Protein AF-A0A6B9Y623-F1 (afdb_monomer_lite)

Structure (mmCIF, N/CA/C/O backbone):
data_AF-A0A6B9Y623-F1
#
_entry.id   AF-A0A6B9Y623-F1
#
loop_
_atom_site.group_PDB
_atom_site.id
_atom_site.type_symbol
_atom_site.label_atom_id
_atom_site.label_alt_id
_atom_site.label_comp_id
_atom_site.label_asym_id
_atom_site.label_entity_id
_atom_site.label_seq_id
_atom_site.pdbx_PDB_ins_code
_atom_site.Cartn_x
_atom_site.Cartn_y
_atom_site.Cartn_z
_atom_site.occupancy
_atom_site.B_iso_or_equiv
_atom_site.auth_seq_id
_atom_site.auth_comp_id
_atom_site.auth_asym_id
_atom_site.auth_atom_id
_atom_site.pdbx_PDB_model_num
ATOM 1 N N . MET A 1 1 ? 17.469 8.722 -7.433 1.00 44.03 1 MET A N 1
ATOM 2 C CA . MET A 1 1 ? 16.112 8.454 -7.941 1.00 44.03 1 MET A CA 1
ATOM 3 C C . MET A 1 1 ? 15.188 8.459 -6.743 1.00 44.03 1 MET A C 1
ATOM 5 O O . MET A 1 1 ? 15.134 7.467 -6.032 1.00 44.03 1 MET A O 1
ATOM 9 N N . THR A 1 2 ? 14.563 9.595 -6.457 1.00 50.88 2 THR A N 1
ATOM 10 C CA . THR A 1 2 ? 13.478 9.663 -5.475 1.00 50.88 2 THR A CA 1
ATOM 11 C C . THR A 1 2 ? 12.227 9.789 -6.324 1.00 50.88 2 THR A C 1
ATOM 13 O O . THR A 1 2 ? 11.932 10.874 -6.808 1.00 50.88 2 THR A O 1
ATOM 16 N N . GLY A 1 3 ? 11.615 8.658 -6.671 1.00 59.81 3 GLY A N 1
ATOM 17 C CA . GLY A 1 3 ? 10.252 8.698 -7.192 1.00 59.81 3 GLY A CA 1
ATOM 18 C C . GLY A 1 3 ? 9.339 9.010 -6.015 1.00 59.81 3 GLY A C 1
ATOM 19 O O . GLY A 1 3 ? 9.523 8.425 -4.943 1.00 59.81 3 GLY A O 1
ATOM 20 N N . ASP A 1 4 ? 8.421 9.955 -6.181 1.00 79.75 4 ASP A N 1
ATOM 21 C CA . ASP A 1 4 ? 7.446 10.261 -5.141 1.00 79.75 4 ASP A CA 1
ATOM 22 C C . ASP A 1 4 ? 6.594 9.010 -4.883 1.00 79.75 4 ASP A C 1
ATOM 24 O O . ASP A 1 4 ? 6.032 8.413 -5.801 1.00 79.75 4 ASP A O 1
ATOM 28 N N . ALA A 1 5 ? 6.562 8.559 -3.628 1.00 88.50 5 ALA A N 1
ATOM 29 C CA . ALA A 1 5 ? 5.784 7.393 -3.233 1.00 88.50 5 ALA A CA 1
ATOM 30 C C . ALA A 1 5 ? 4.294 7.748 -3.164 1.00 88.50 5 ALA A C 1
ATOM 32 O O . ALA A 1 5 ? 3.920 8.802 -2.645 1.00 88.50 5 ALA A O 1
ATOM 33 N N . ILE A 1 6 ? 3.432 6.836 -3.614 1.00 93.00 6 ILE A N 1
ATOM 34 C CA . ILE A 1 6 ? 1.976 7.008 -3.546 1.00 93.00 6 ILE A CA 1
ATOM 35 C C . ILE A 1 6 ? 1.462 6.290 -2.302 1.00 93.00 6 ILE A C 1
ATOM 37 O O . ILE A 1 6 ? 1.835 5.147 -2.034 1.00 93.00 6 ILE A O 1
ATOM 41 N N . ALA A 1 7 ? 0.581 6.932 -1.535 1.00 95.00 7 ALA A N 1
ATOM 42 C CA . ALA A 1 7 ? -0.040 6.311 -0.372 1.00 95.00 7 ALA A CA 1
ATOM 43 C C . ALA A 1 7 ? -1.550 6.555 -0.337 1.00 95.00 7 ALA A C 1
ATOM 45 O O . ALA A 1 7 ? -2.005 7.695 -0.291 1.00 95.00 7 ALA A O 1
ATOM 46 N N . ILE A 1 8 ? -2.321 5.472 -0.259 1.00 95.62 8 ILE A N 1
ATOM 47 C CA . ILE A 1 8 ? -3.777 5.506 -0.100 1.00 95.62 8 ILE A CA 1
ATOM 48 C C . ILE A 1 8 ? -4.103 4.991 1.293 1.00 95.62 8 ILE A C 1
ATOM 50 O O . ILE A 1 8 ? -3.763 3.863 1.647 1.00 95.62 8 ILE A O 1
ATOM 54 N N . THR A 1 9 ? -4.755 5.818 2.107 1.00 97.25 9 THR A N 1
ATOM 55 C CA . THR A 1 9 ? -5.128 5.460 3.478 1.00 97.25 9 THR A CA 1
ATOM 56 C C . THR A 1 9 ? -6.637 5.488 3.642 1.00 97.25 9 THR A C 1
ATOM 58 O O . THR A 1 9 ? -7.275 6.479 3.309 1.00 97.25 9 THR A O 1
ATOM 61 N N . PHE A 1 10 ? -7.198 4.442 4.239 1.00 96.81 10 PHE A N 1
ATOM 62 C CA . PHE A 1 10 ? -8.640 4.291 4.405 1.00 96.81 10 PHE A CA 1
ATOM 63 C C . PHE A 1 10 ? -8.973 3.558 5.709 1.00 96.81 10 PHE A C 1
ATOM 65 O O . PHE A 1 10 ? -8.127 2.911 6.331 1.00 96.81 10 PHE A O 1
ATOM 72 N N . LYS A 1 11 ? -10.217 3.687 6.169 1.00 97.12 11 LYS A N 1
ATOM 73 C CA . LYS A 1 11 ? -10.758 2.933 7.302 1.00 97.12 11 LYS A CA 1
ATOM 74 C C . LYS A 1 11 ? -11.865 2.033 6.750 1.00 97.12 11 LYS A C 1
ATOM 76 O O . LYS A 1 11 ? -12.873 2.578 6.313 1.00 97.12 11 LYS A O 1
ATOM 81 N N . PRO A 1 12 ? -11.684 0.702 6.722 1.00 95.88 12 PRO A N 1
ATOM 82 C CA . PRO A 1 12 ? -12.779 -0.193 6.377 1.00 95.88 12 PRO A CA 1
ATOM 83 C C . PRO A 1 12 ? -13.905 -0.062 7.409 1.00 95.88 12 PRO A C 1
ATOM 85 O O . PRO A 1 12 ? -13.658 0.313 8.560 1.00 95.88 12 PRO A O 1
ATOM 88 N N . GLU A 1 13 ? -15.126 -0.399 6.995 1.00 97.25 13 GLU A N 1
ATOM 89 C CA . GLU A 1 13 ? -16.306 -0.420 7.868 1.00 97.25 13 GLU A CA 1
ATOM 90 C C . GLU A 1 13 ? -16.071 -1.302 9.103 1.00 97.25 13 GLU A C 1
ATOM 92 O O . GLU A 1 13 ? -16.335 -0.895 10.233 1.00 97.25 13 GLU A O 1
ATOM 97 N N . SER A 1 14 ? -15.475 -2.478 8.888 1.00 94.88 14 SER A N 1
ATOM 98 C CA . SER A 1 14 ? -15.042 -3.386 9.945 1.00 94.88 14 SER A CA 1
ATOM 99 C C . SER A 1 14 ? -13.527 -3.574 9.920 1.00 94.88 14 SER A C 1
ATOM 101 O O . SER A 1 14 ? -12.924 -3.802 8.871 1.00 94.88 14 SER A O 1
ATOM 103 N N . GLY A 1 15 ? -12.904 -3.502 11.097 1.00 93.31 15 GLY A N 1
ATOM 104 C CA . GLY A 1 15 ? -11.467 -3.705 11.274 1.00 93.31 15 GLY A CA 1
ATOM 105 C C . GLY A 1 15 ? -10.643 -2.415 11.382 1.00 93.31 15 GLY A C 1
ATOM 106 O O . GLY A 1 15 ? -11.182 -1.307 11.395 1.00 93.31 15 GLY A O 1
ATOM 107 N N . PRO A 1 16 ? -9.320 -2.525 11.564 1.00 96.44 16 PRO A N 1
ATOM 108 C CA . PRO A 1 16 ? -8.415 -1.389 11.760 1.00 96.44 16 PRO A CA 1
ATOM 109 C C . PRO A 1 16 ? -8.238 -0.529 10.501 1.00 96.44 16 PRO A C 1
ATOM 111 O O . PRO A 1 16 ? -8.523 -0.958 9.389 1.00 96.44 16 PRO A O 1
ATOM 114 N N . ARG A 1 17 ? -7.743 0.705 10.677 1.00 98.06 17 ARG A N 1
ATOM 115 C CA . ARG A 1 17 ? -7.357 1.582 9.558 1.00 98.06 17 ARG A CA 1
ATOM 116 C C . ARG A 1 17 ? -6.266 0.892 8.731 1.00 98.06 17 ARG A C 1
ATOM 118 O O . ARG A 1 17 ? -5.362 0.287 9.307 1.00 98.06 17 ARG A O 1
ATOM 125 N N . ARG A 1 18 ? -6.335 1.013 7.409 1.00 98.25 18 ARG A N 1
ATOM 126 C CA . ARG A 1 18 ? -5.401 0.405 6.459 1.00 98.25 18 ARG A CA 1
ATOM 127 C C . ARG A 1 18 ? -4.740 1.462 5.593 1.00 98.25 18 ARG A C 1
ATOM 129 O O . ARG A 1 18 ? -5.291 2.547 5.385 1.00 98.25 18 ARG A O 1
ATOM 136 N N . ARG A 1 19 ? -3.548 1.148 5.104 1.00 98.06 19 ARG A N 1
ATOM 137 C CA . ARG A 1 19 ? -2.813 1.987 4.164 1.00 98.06 19 ARG A CA 1
ATOM 138 C C . ARG A 1 19 ? -2.103 1.112 3.143 1.00 98.06 19 ARG A C 1
ATOM 140 O O . ARG A 1 19 ? -1.372 0.207 3.526 1.00 98.06 19 ARG A O 1
ATOM 147 N N . PHE A 1 20 ? -2.278 1.426 1.868 1.00 97.69 20 PHE A N 1
ATOM 148 C CA . PHE A 1 20 ? -1.428 0.914 0.800 1.00 97.69 20 PHE A CA 1
ATOM 149 C C . PHE A 1 20 ? -0.382 1.968 0.456 1.00 97.69 20 PHE A C 1
ATOM 151 O O . PHE A 1 20 ? -0.728 3.135 0.267 1.00 97.69 20 PHE A O 1
ATOM 158 N N . ARG A 1 21 ? 0.889 1.569 0.404 1.00 96.94 21 ARG A N 1
ATOM 159 C CA . ARG A 1 21 ? 1.997 2.389 -0.098 1.00 96.94 21 ARG A CA 1
ATOM 160 C C . ARG A 1 21 ? 2.577 1.755 -1.350 1.00 96.94 21 ARG A C 1
ATOM 162 O O . ARG A 1 21 ? 2.727 0.536 -1.399 1.00 96.94 21 ARG A O 1
ATOM 169 N N . TYR A 1 22 ? 2.934 2.598 -2.304 1.00 96.25 22 TYR A N 1
ATOM 170 C CA . TYR A 1 22 ? 3.635 2.238 -3.522 1.00 96.25 22 TYR A CA 1
ATOM 171 C C . TYR A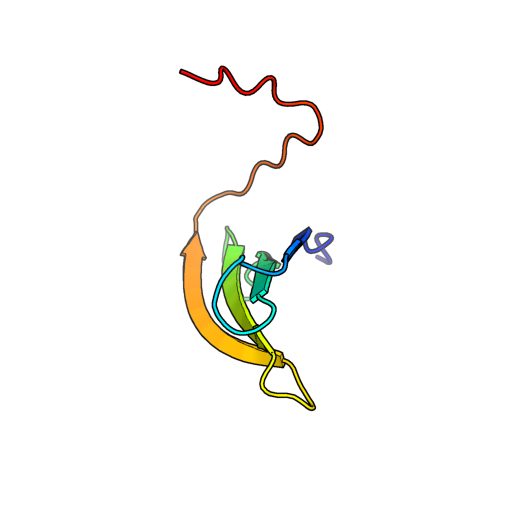 1 22 ? 4.971 2.968 -3.531 1.00 96.25 22 TYR A C 1
AT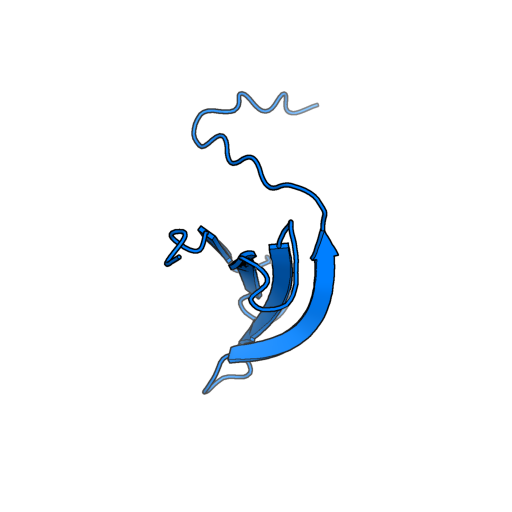OM 173 O O . TYR A 1 22 ? 5.017 4.196 -3.600 1.00 96.25 22 TYR A O 1
ATOM 181 N N . GLU A 1 23 ? 6.052 2.208 -3.399 1.00 95.25 23 GLU A N 1
ATOM 182 C CA . GLU A 1 23 ? 7.410 2.741 -3.267 1.00 95.25 23 GLU A CA 1
ATOM 183 C C . GLU A 1 23 ? 8.282 2.232 -4.414 1.00 95.25 23 GLU A C 1
ATOM 185 O O . GLU A 1 23 ? 8.288 1.022 -4.646 1.00 95.25 23 GLU A O 1
ATOM 190 N N . PRO A 1 24 ? 9.039 3.090 -5.120 1.00 94.06 24 PRO A N 1
ATOM 191 C CA . PRO A 1 24 ? 9.954 2.627 -6.156 1.00 94.06 24 PRO A CA 1
ATOM 192 C C . PRO A 1 24 ? 10.941 1.603 -5.594 1.00 94.06 24 PRO A C 1
ATOM 194 O O . PRO A 1 24 ? 11.470 1.772 -4.488 1.00 94.06 24 PRO A O 1
ATOM 197 N N . ARG A 1 25 ? 11.214 0.535 -6.346 1.00 91.38 25 ARG A N 1
ATOM 198 C CA . ARG A 1 25 ? 12.190 -0.466 -5.916 1.00 91.38 25 ARG A CA 1
ATOM 199 C C . ARG A 1 25 ? 13.609 0.110 -5.983 1.00 91.38 25 ARG A C 1
ATOM 201 O O . ARG A 1 25 ? 14.024 0.599 -7.030 1.00 91.38 25 ARG A O 1
ATOM 208 N N . PRO A 1 26 ? 14.390 0.044 -4.890 1.00 87.19 26 PRO A N 1
ATOM 209 C CA . PRO A 1 26 ? 15.780 0.492 -4.924 1.00 87.19 26 PRO A CA 1
ATOM 210 C C . PRO A 1 26 ? 16.695 -0.489 -5.676 1.00 87.19 26 PRO A C 1
ATOM 212 O O . PRO A 1 26 ? 17.784 -0.111 -6.095 1.00 87.19 26 PRO A O 1
ATOM 215 N N . ASP A 1 27 ? 16.269 -1.744 -5.818 1.00 87.19 27 ASP A N 1
ATOM 216 C CA . ASP A 1 27 ? 17.027 -2.881 -6.343 1.00 87.19 27 ASP A CA 1
ATOM 217 C C . ASP A 1 27 ? 16.678 -3.254 -7.795 1.00 87.19 27 ASP A C 1
ATOM 219 O O . ASP A 1 27 ? 17.265 -4.184 -8.346 1.00 87.19 27 ASP A O 1
ATOM 223 N N . GLY A 1 28 ? 15.757 -2.537 -8.444 1.00 86.50 28 GLY A N 1
ATOM 224 C CA . GLY A 1 28 ? 15.361 -2.821 -9.822 1.00 86.50 28 GLY A CA 1
ATOM 225 C C . GLY A 1 28 ? 14.204 -1.952 -10.318 1.00 86.50 28 GLY A C 1
ATOM 226 O O . GLY A 1 28 ? 13.748 -1.070 -9.596 1.00 86.50 28 GLY A O 1
ATOM 227 N N . PRO A 1 29 ? 13.714 -2.184 -11.548 1.00 89.94 29 PRO A N 1
ATOM 228 C CA . PRO A 1 29 ? 12.540 -1.485 -12.071 1.00 89.94 29 PRO A CA 1
ATOM 229 C C . PRO A 1 29 ? 11.282 -1.815 -11.257 1.00 89.94 29 PRO A C 1
ATOM 231 O O . PRO A 1 29 ? 11.247 -2.822 -10.555 1.00 89.94 29 PRO A O 1
ATOM 234 N N . GLY A 1 30 ? 10.232 -1.011 -11.372 1.00 93.50 30 GLY A N 1
ATOM 235 C CA . GLY A 1 30 ? 8.950 -1.261 -10.712 1.00 93.50 30 GLY A CA 1
ATOM 236 C C . GLY A 1 30 ? 8.898 -0.822 -9.248 1.00 93.50 30 GLY A C 1
ATOM 237 O O . GLY A 1 30 ? 9.714 -0.023 -8.777 1.00 93.50 30 GLY A O 1
ATOM 238 N N . TRP A 1 31 ? 7.909 -1.340 -8.524 1.00 95.94 31 TRP A N 1
ATOM 239 C CA . TRP A 1 31 ? 7.462 -0.805 -7.240 1.00 95.94 31 TRP A CA 1
ATOM 240 C C . TRP A 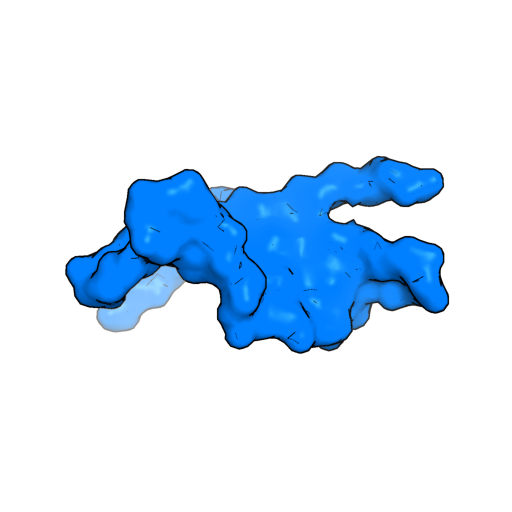1 31 ? 7.236 -1.899 -6.193 1.00 95.94 31 TRP A C 1
ATOM 242 O O . TRP A 1 31 ? 7.015 -3.070 -6.494 1.00 95.94 31 TRP A O 1
ATOM 252 N N . TRP A 1 32 ? 7.265 -1.504 -4.926 1.00 96.81 32 TRP A N 1
ATOM 253 C CA . TRP A 1 32 ? 6.729 -2.269 -3.811 1.00 96.81 32 TRP A CA 1
ATOM 254 C C . TRP A 1 32 ? 5.309 -1.808 -3.522 1.00 96.81 32 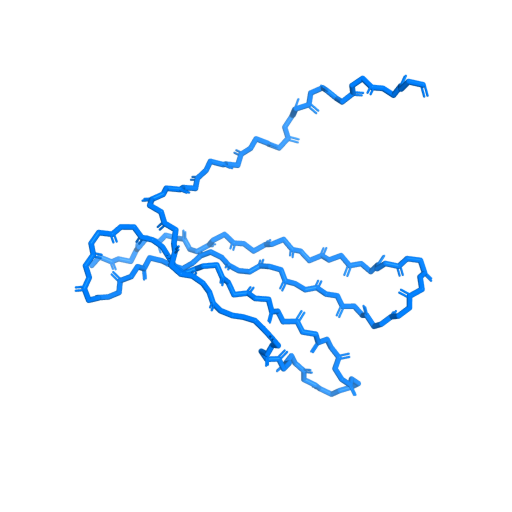TRP A C 1
ATOM 256 O O . TRP A 1 32 ? 5.117 -0.655 -3.145 1.00 96.81 32 TRP A O 1
ATOM 266 N N . ARG A 1 33 ? 4.340 -2.720 -3.598 1.00 97.56 33 ARG A N 1
ATOM 267 C CA . ARG A 1 33 ? 3.030 -2.560 -2.964 1.00 97.56 33 ARG A CA 1
ATOM 268 C C . ARG A 1 33 ? 3.135 -3.051 -1.525 1.00 97.56 33 ARG A C 1
ATOM 270 O O . ARG A 1 33 ? 3.362 -4.235 -1.281 1.00 97.56 33 ARG A O 1
ATOM 277 N N . ILE A 1 34 ? 2.980 -2.146 -0.567 1.00 98.19 34 ILE A N 1
ATOM 278 C CA . ILE A 1 34 ? 3.071 -2.433 0.867 1.00 98.19 34 ILE A CA 1
ATOM 279 C C . ILE A 1 34 ? 1.701 -2.207 1.502 1.00 98.19 34 ILE A C 1
ATOM 281 O O . ILE A 1 34 ? 1.160 -1.104 1.437 1.00 98.19 34 ILE A O 1
ATOM 285 N N . GLU A 1 35 ? 1.154 -3.238 2.141 1.00 98.38 35 GLU A N 1
ATOM 286 C CA . GLU A 1 35 ? -0.046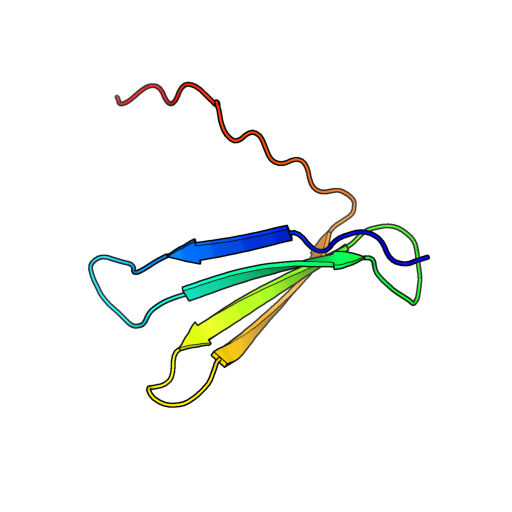 -3.133 2.970 1.00 98.38 35 GLU A CA 1
ATOM 287 C C . GLU A 1 35 ? 0.355 -2.921 4.426 1.00 98.38 35 GLU A C 1
ATOM 289 O O . GLU A 1 35 ? 1.024 -3.761 5.034 1.00 98.38 35 GLU A O 1
ATOM 294 N N . ASP A 1 36 ? -0.091 -1.806 4.993 1.00 98.44 36 ASP A N 1
ATOM 295 C CA . ASP A 1 36 ? 0.019 -1.506 6.409 1.00 98.44 36 ASP A CA 1
ATOM 296 C C . ASP A 1 36 ? -1.351 -1.577 7.094 1.00 98.44 36 ASP A C 1
ATOM 298 O O . ASP A 1 36 ? -2.356 -1.049 6.610 1.00 98.44 36 ASP A O 1
ATOM 302 N N . GLU A 1 37 ? -1.355 -2.118 8.306 1.00 98.44 37 GLU A N 1
ATOM 303 C CA . GLU A 1 37 ? -2.487 -2.108 9.222 1.00 98.44 37 GLU A CA 1
ATOM 304 C C . GLU A 1 37 ? -2.163 -1.264 10.462 1.00 98.44 37 GLU A C 1
ATOM 306 O O . GLU A 1 37 ? -1.079 -1.376 11.044 1.00 98.44 37 GLU A O 1
ATOM 311 N N . TRP A 1 38 ? -3.091 -0.405 10.887 1.00 98.06 38 TRP A N 1
ATOM 312 C CA . TRP A 1 38 ? -2.947 0.348 12.131 1.00 98.06 38 TRP A CA 1
ATOM 313 C C . TRP A 1 38 ? -3.258 -0.534 13.337 1.00 98.06 38 TRP A C 1
ATOM 315 O O . TRP A 1 38 ? -4.396 -0.960 13.525 1.00 98.06 38 TRP A O 1
ATOM 325 N N . ASN A 1 39 ? -2.276 -0.744 14.211 1.00 95.94 39 ASN A N 1
ATOM 326 C CA . ASN A 1 39 ? -2.438 -1.604 15.388 1.00 95.94 39 ASN A CA 1
ATOM 327 C C . ASN A 1 39 ? -2.855 -0.861 16.674 1.00 95.94 39 ASN A C 1
ATOM 329 O O . ASN A 1 39 ? -2.823 -1.449 17.750 1.00 95.94 39 ASN A O 1
ATOM 333 N N . GLY A 1 40 ? -3.178 0.432 16.583 1.00 95.44 40 GLY A N 1
ATOM 334 C CA . GLY A 1 40 ? -3.493 1.291 17.731 1.00 95.44 40 GLY A CA 1
ATOM 335 C C . GLY A 1 40 ? -2.403 2.312 18.069 1.00 95.44 40 GLY A C 1
ATOM 336 O O . GLY A 1 40 ? -2.729 3.376 18.585 1.00 95.44 40 GLY A O 1
ATOM 337 N N . CYS A 1 41 ? -1.140 2.050 17.714 1.00 96.19 41 CYS A N 1
ATOM 338 C CA . CYS A 1 41 ? -0.023 2.972 17.986 1.00 96.19 41 CYS A CA 1
ATOM 339 C C . CYS A 1 41 ? 0.881 3.221 16.779 1.00 96.19 41 CYS A C 1
ATOM 341 O O . CYS A 1 41 ? 1.523 4.266 16.692 1.00 96.19 41 CYS A O 1
ATOM 343 N N . ARG A 1 42 ? 0.974 2.255 15.863 1.00 96.81 42 ARG A N 1
ATOM 344 C CA . ARG A 1 42 ? 1.808 2.354 14.668 1.00 96.81 42 ARG A CA 1
ATOM 345 C C . ARG A 1 42 ? 1.200 1.596 13.499 1.00 96.81 42 ARG A C 1
ATOM 347 O O . ARG A 1 42 ? 0.387 0.686 13.665 1.00 96.81 42 ARG A O 1
ATOM 354 N N . TRP A 1 43 ? 1.673 1.949 12.315 1.00 98.12 43 TRP A N 1
ATOM 355 C CA . TRP A 1 43 ? 1.493 1.145 11.118 1.00 98.12 43 TRP A CA 1
ATOM 356 C C . TRP A 1 43 ? 2.361 -0.110 11.216 1.00 98.12 43 TRP A C 1
ATOM 358 O O . TRP A 1 43 ? 3.552 -0.026 11.524 1.00 98.12 43 TRP A O 1
AT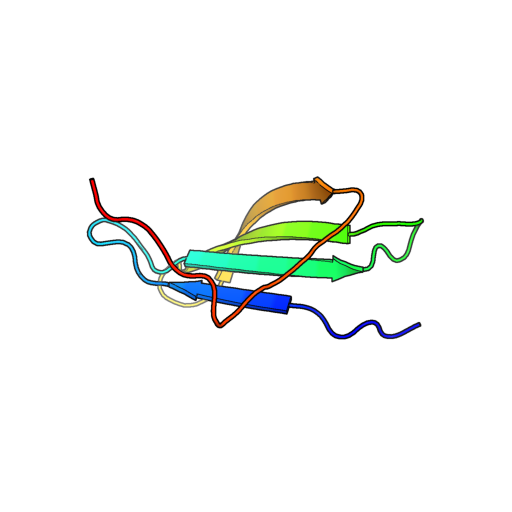OM 368 N N . ARG A 1 44 ? 1.759 -1.273 10.982 1.00 97.94 44 ARG A N 1
ATOM 369 C CA . ARG A 1 44 ? 2.442 -2.562 10.875 1.00 97.94 44 ARG A CA 1
ATOM 370 C C . ARG A 1 44 ? 2.282 -3.067 9.449 1.00 97.94 44 ARG A C 1
ATOM 372 O O . ARG A 1 44 ? 1.151 -3.234 9.011 1.00 97.94 44 ARG A O 1
ATOM 379 N N . ILE A 1 45 ? 3.391 -3.366 8.777 1.00 98.00 45 ILE A N 1
ATOM 380 C CA . ILE A 1 45 ? 3.362 -4.043 7.477 1.00 98.00 45 ILE A CA 1
ATOM 381 C C . ILE A 1 45 ? 2.751 -5.433 7.677 1.00 98.00 45 ILE A C 1
ATOM 383 O O . ILE A 1 45 ? 3.236 -6.211 8.501 1.00 98.00 45 ILE A O 1
ATOM 387 N N . VAL A 1 46 ? 1.687 -5.726 6.939 1.00 97.88 46 VAL A N 1
ATOM 388 C CA . VAL A 1 46 ? 1.009 -7.031 6.917 1.00 97.88 46 VAL A CA 1
ATOM 389 C C . VAL A 1 46 ? 1.111 -7.711 5.552 1.00 97.88 46 VAL A C 1
ATOM 391 O O . VAL A 1 46 ? 0.912 -8.917 5.468 1.00 97.88 46 VAL A O 1
ATOM 394 N N . GLY A 1 47 ? 1.493 -6.969 4.509 1.00 97.94 47 GLY A N 1
ATOM 395 C CA . GLY A 1 47 ? 1.739 -7.500 3.172 1.00 97.94 47 GLY A CA 1
ATOM 396 C C . GLY A 1 47 ? 2.778 -6.675 2.419 1.00 97.94 47 GLY A C 1
ATOM 397 O O . GLY A 1 47 ? 2.892 -5.464 2.618 1.00 97.94 47 GLY A O 1
ATOM 398 N N . ARG A 1 48 ? 3.556 -7.339 1.563 1.00 97.12 48 ARG A N 1
ATOM 399 C CA . ARG A 1 48 ? 4.507 -6.702 0.648 1.00 97.12 48 ARG A CA 1
ATOM 400 C C . ARG A 1 48 ? 4.642 -7.540 -0.614 1.00 97.12 48 ARG A C 1
ATOM 402 O O . ARG A 1 48 ? 4.927 -8.729 -0.525 1.00 97.12 48 ARG A O 1
ATOM 409 N N . GLU A 1 49 ? 4.494 -6.899 -1.761 1.00 97.06 49 GLU A N 1
ATOM 410 C CA . GLU A 1 49 ? 4.498 -7.545 -3.072 1.00 97.06 49 GLU A CA 1
ATOM 411 C C . GLU A 1 49 ? 5.222 -6.655 -4.096 1.00 97.06 49 GLU A C 1
ATOM 413 O O . GLU A 1 49 ? 5.046 -5.432 -4.054 1.00 97.06 49 GLU A O 1
ATOM 418 N N . PRO A 1 50 ? 6.067 -7.214 -4.982 1.00 96.44 50 PRO A N 1
ATOM 419 C CA . PRO A 1 50 ? 6.616 -6.463 -6.104 1.00 96.44 50 PRO A CA 1
ATOM 420 C C . PRO A 1 50 ? 5.553 -6.294 -7.197 1.00 96.44 50 PRO A C 1
ATOM 422 O O . PRO A 1 50 ? 4.872 -7.254 -7.547 1.00 96.44 50 PRO A O 1
ATOM 425 N N . VAL A 1 51 ? 5.441 -5.095 -7.760 1.00 96.12 51 VAL A N 1
ATOM 426 C CA . VAL A 1 51 ? 4.574 -4.801 -8.911 1.00 96.12 51 VAL A CA 1
ATOM 427 C C . VAL A 1 51 ? 5.374 -4.072 -9.984 1.00 96.12 51 VAL A C 1
ATOM 429 O O . VAL A 1 51 ? 6.307 -3.331 -9.668 1.00 96.12 51 VAL A O 1
ATOM 432 N N . ASP A 1 52 ? 5.036 -4.294 -11.250 1.00 95.81 52 ASP A N 1
ATOM 433 C CA . ASP A 1 52 ? 5.818 -3.744 -12.361 1.00 95.81 52 ASP A CA 1
ATOM 434 C C . ASP A 1 52 ? 5.548 -2.252 -12.584 1.00 95.81 52 ASP A C 1
ATOM 436 O O . ASP A 1 52 ? 6.487 -1.504 -12.852 1.00 95.81 52 ASP A O 1
ATOM 440 N N . ASP A 1 53 ? 4.302 -1.805 -12.403 1.00 92.19 53 ASP A N 1
ATOM 441 C CA . ASP A 1 53 ? 3.905 -0.409 -12.593 1.00 92.19 53 ASP A CA 1
ATOM 442 C C . ASP A 1 53 ? 2.738 0.003 -11.678 1.00 92.19 53 ASP A C 1
ATOM 444 O O . ASP A 1 53 ? 2.045 -0.852 -11.116 1.00 92.19 53 ASP A O 1
ATOM 448 N N . VAL A 1 54 ? 2.547 1.313 -11.498 1.00 91.06 54 VAL A N 1
ATOM 449 C CA . VAL A 1 54 ? 1.494 1.904 -10.658 1.00 91.06 54 VAL A CA 1
ATOM 450 C C . VAL A 1 54 ? 0.928 3.147 -11.333 1.00 91.06 54 VAL A C 1
ATOM 452 O O . VAL A 1 54 ? 1.609 4.160 -11.469 1.00 91.06 54 VAL A O 1
ATOM 455 N N . GLU A 1 55 ? -0.361 3.097 -11.649 1.00 90.44 55 GLU A N 1
ATOM 456 C CA . GLU A 1 55 ? -1.134 4.246 -12.114 1.00 90.44 55 GLU A CA 1
ATOM 457 C C . GLU A 1 55 ? -2.145 4.642 -11.032 1.00 90.44 55 GLU A C 1
ATOM 459 O O . GLU A 1 55 ? -2.805 3.787 -10.434 1.00 90.44 55 GLU A O 1
ATOM 464 N N . CYS A 1 56 ? -2.264 5.940 -10.754 1.00 86.69 56 CYS A N 1
ATOM 465 C CA . CYS A 1 56 ? -3.304 6.469 -9.879 1.00 86.69 56 CYS A CA 1
ATOM 466 C C . CYS A 1 56 ? -4.143 7.500 -10.631 1.00 86.69 56 CYS A C 1
ATOM 468 O O . CYS A 1 56 ? -3.634 8.537 -11.053 1.00 86.69 56 CYS A O 1
ATOM 470 N N . ASP A 1 57 ? -5.435 7.220 -10.749 1.00 87.56 57 ASP A N 1
ATOM 471 C CA . ASP A 1 57 ? -6.423 8.166 -11.246 1.00 87.56 57 ASP A CA 1
ATOM 472 C C . ASP A 1 57 ? -7.295 8.619 -10.071 1.00 87.56 57 ASP A C 1
ATOM 474 O O . ASP A 1 57 ? -7.962 7.807 -9.424 1.00 87.56 57 ASP A O 1
ATOM 478 N N . ALA A 1 58 ? -7.225 9.909 -9.742 1.00 81.81 58 ALA A N 1
ATOM 479 C CA . ALA A 1 58 ? -8.005 10.499 -8.658 1.00 81.81 58 ALA A CA 1
ATOM 480 C C . ALA A 1 58 ? -9.432 10.881 -9.092 1.00 81.81 58 ALA A C 1
ATOM 482 O O . ALA A 1 58 ? -10.275 11.100 -8.223 1.00 81.81 58 ALA A O 1
ATOM 483 N N . ASP A 1 59 ? -9.702 10.916 -10.400 1.00 84.44 59 ASP A N 1
ATOM 484 C CA . ASP A 1 59 ? -10.955 11.380 -11.006 1.00 84.44 59 ASP A CA 1
ATOM 485 C C . ASP A 1 59 ? -11.706 10.249 -11.735 1.00 84.44 59 ASP A C 1
ATOM 487 O O . ASP A 1 59 ? -12.624 10.500 -12.518 1.00 84.44 59 ASP A O 1
ATOM 491 N N . ALA A 1 60 ? -11.343 8.992 -11.469 1.00 75.00 60 ALA A N 1
ATOM 492 C CA . ALA A 1 60 ? -11.971 7.835 -12.093 1.00 75.00 60 ALA A CA 1
ATOM 493 C C . ALA A 1 60 ? -13.488 7.781 -11.807 1.00 75.00 60 ALA A C 1
ATOM 495 O O . ALA A 1 60 ? -13.923 7.713 -10.653 1.00 75.00 60 ALA A O 1
ATOM 496 N N . GLU A 1 61 ? -14.304 7.753 -12.865 1.00 73.94 61 GLU A N 1
ATOM 497 C CA . GLU A 1 61 ? -15.753 7.569 -12.758 1.00 73.94 61 GLU A CA 1
ATOM 498 C C . GLU A 1 61 ? -16.068 6.098 -12.443 1.00 73.94 61 GLU A C 1
ATOM 500 O O . GLU A 1 61 ? -15.849 5.199 -13.258 1.00 73.94 61 GLU A O 1
ATOM 505 N N . VAL A 1 62 ? -16.578 5.836 -11.237 1.00 74.44 62 VAL A N 1
ATOM 506 C CA . VAL A 1 62 ? -16.963 4.486 -10.813 1.00 74.44 62 VAL A CA 1
ATOM 507 C C . VAL A 1 62 ? -18.447 4.276 -11.088 1.00 74.44 62 VAL A C 1
ATOM 509 O O . VAL A 1 62 ? -19.300 4.869 -10.427 1.00 74.44 62 VAL A O 1
ATOM 512 N N . LEU A 1 63 ? -18.767 3.390 -12.034 1.00 73.81 63 LEU A N 1
ATOM 513 C CA . LEU A 1 63 ? -20.138 2.923 -12.232 1.00 73.81 63 LEU A CA 1
ATOM 514 C C . LEU A 1 63 ? -20.559 2.072 -11.028 1.00 73.81 63 LEU A C 1
ATOM 516 O O . LEU A 1 63 ? -19.998 1.003 -10.782 1.00 73.81 63 LEU A O 1
ATOM 520 N N . VAL A 1 64 ? -21.553 2.545 -10.280 1.00 68.44 64 VAL A N 1
ATOM 521 C CA . VAL A 1 64 ? -22.195 1.770 -9.214 1.00 68.44 64 VAL A CA 1
ATOM 522 C C . VAL A 1 64 ? -23.315 0.946 -9.851 1.00 68.44 64 VAL A C 1
ATOM 524 O O . VAL A 1 64 ? -24.231 1.520 -10.441 1.00 68.44 64 VAL A O 1
ATOM 527 N N . ALA A 1 65 ? -23.194 -0.382 -9.786 1.00 61.97 65 ALA A N 1
ATOM 528 C CA . ALA A 1 65 ? -24.203 -1.333 -10.260 1.00 61.97 65 ALA A CA 1
ATOM 529 C C . ALA A 1 65 ? -25.357 -1.499 -9.261 1.00 61.97 65 ALA A C 1
ATOM 531 O O . ALA A 1 65 ? -25.095 -1.409 -8.038 1.00 61.97 65 ALA A O 1
#

Radius of gyration: 13.79 Å; chains: 1; bounding box: 41×19×31 Å

Sequence (65 aa):
MTGDAIAITFKPESGPRRRFRYEPRPDGPGWWRIEDEWNGCRWRIVGREPVDDVECDADAEVLVA

pLDDT: mean 90.25, std 11.76, range [44.03, 98.44]

Secondary structure (DSSP, 8-state):
--PPPEEEEE--SSSS-EEEEEEE-TTSSSEEEEEEEE-SSSEEEEEEEEES-----SS------

Foldseek 3Di:
DADPKDKDWAQDPDFFTKMWIWGADPVDAFTKTWIWGDPPPDTDTPDIDTDRDDDDDPPDDDDDD